Protein AF-A0ABD0R791-F1 (afdb_monomer_lite)

InterPro domains:
  IPR016035 Acyl transferase/acyl hydrolase/lysophospholipase [SSF52151] (2-47)

Foldseek 3Di:
DPPAAAFDDDDDPCCVQAPDQWDWGDDDPHDIDIGGDPDHCVVCVPPPD

Sequence (49 aa):
KLNIPFPEVNVTSEDEEKPKDFYVFKGKNTPTVIHIPLFNVVNCGGKLT

Radius of gyration: 13.07 Å; chains: 1; bounding box: 26×18×36 Å

Structure (mmCIF, N/CA/C/O backbone):
data_AF-A0ABD0R791-F1
#
_entry.id   AF-A0ABD0R791-F1
#
loop_
_atom_site.group_PDB
_atom_site.id
_atom_site.type_symbol
_atom_site.label_atom_id
_atom_site.label_alt_id
_atom_site.label_comp_id
_atom_site.label_asym_id
_atom_site.label_entity_id
_atom_site.label_seq_id
_atom_site.pdbx_PDB_ins_code
_atom_site.Cartn_x
_atom_site.Cartn_y
_atom_site.Cartn_z
_atom_site.occupancy
_atom_site.B_iso_or_equiv
_atom_site.auth_seq_id
_atom_site.auth_comp_id
_atom_site.auth_asym_id
_atom_site.auth_atom_id
_atom_site.pdbx_PDB_model_num
ATOM 1 N N . LYS A 1 1 ? 2.813 13.163 20.328 1.00 75.12 1 LYS A N 1
ATOM 2 C CA . LYS A 1 1 ? 1.947 12.315 19.466 1.00 75.12 1 LYS A CA 1
ATOM 3 C C . LYS A 1 1 ? 0.491 12.669 19.765 1.00 75.12 1 LYS A C 1
ATOM 5 O O . LYS A 1 1 ? 0.184 12.826 20.935 1.00 75.12 1 LYS A O 1
ATOM 10 N N . LEU A 1 2 ? -0.368 12.827 18.752 1.00 87.00 2 LEU A N 1
ATOM 11 C CA . LEU A 1 2 ? -1.758 13.307 18.901 1.00 87.00 2 LEU A CA 1
ATOM 12 C C . LEU A 1 2 ? -2.789 12.197 19.231 1.00 87.00 2 LEU A C 1
ATOM 14 O O . LEU A 1 2 ? -3.980 12.472 19.233 1.00 87.00 2 LEU A O 1
ATOM 18 N N . ASN A 1 3 ? -2.352 10.954 19.502 1.00 89.31 3 ASN A N 1
ATOM 19 C CA . ASN A 1 3 ? -3.206 9.781 19.794 1.00 89.31 3 ASN A CA 1
ATOM 20 C C . ASN A 1 3 ? -4.349 9.539 18.787 1.00 89.31 3 ASN A C 1
ATOM 22 O O . ASN A 1 3 ? -5.407 9.027 19.142 1.00 89.31 3 ASN A O 1
ATOM 26 N N . ILE A 1 4 ? -4.125 9.893 17.522 1.00 93.44 4 ILE A N 1
ATOM 27 C CA . ILE A 1 4 ? -5.083 9.658 16.443 1.00 93.44 4 ILE A CA 1
ATOM 28 C C . ILE A 1 4 ? -5.001 8.175 16.043 1.00 93.44 4 ILE A C 1
ATOM 30 O O . ILE A 1 4 ? -3.902 7.718 15.715 1.00 93.44 4 ILE A O 1
ATOM 34 N N . PRO A 1 5 ? -6.117 7.417 16.059 1.00 95.19 5 PRO A N 1
ATOM 35 C CA . PRO A 1 5 ? -6.132 6.032 15.598 1.00 95.19 5 PRO A CA 1
ATOM 36 C C . PRO A 1 5 ? -5.731 5.943 14.123 1.00 95.19 5 PRO A C 1
ATOM 38 O O . PRO A 1 5 ? -6.352 6.565 13.263 1.00 95.19 5 PRO A O 1
ATOM 41 N N . PHE A 1 6 ? -4.707 5.149 13.826 1.00 96.62 6 PHE A N 1
ATOM 42 C CA . PHE A 1 6 ? -4.184 4.955 12.476 1.00 96.62 6 PHE A CA 1
ATOM 43 C C . PHE A 1 6 ? -3.745 3.493 12.315 1.00 96.62 6 PHE A C 1
ATOM 45 O O . PHE A 1 6 ? -3.232 2.932 13.289 1.00 96.62 6 PHE A O 1
ATOM 52 N N . PRO A 1 7 ? -3.985 2.847 11.157 1.00 97.25 7 PRO A N 1
ATOM 53 C CA . PRO A 1 7 ? -3.577 1.460 10.961 1.00 97.25 7 PRO A CA 1
ATOM 54 C C . PRO A 1 7 ? -2.051 1.324 10.996 1.00 97.25 7 PRO A C 1
ATOM 56 O O . PRO A 1 7 ? -1.317 2.270 10.713 1.00 97.25 7 PRO A O 1
ATOM 59 N N . GLU A 1 8 ? -1.571 0.129 11.322 1.00 95.69 8 GLU A N 1
ATOM 60 C CA . GLU A 1 8 ? -0.151 -0.184 11.191 1.00 95.69 8 GLU A CA 1
ATOM 61 C C . GLU A 1 8 ? 0.256 -0.157 9.709 1.00 95.69 8 GLU A C 1
ATOM 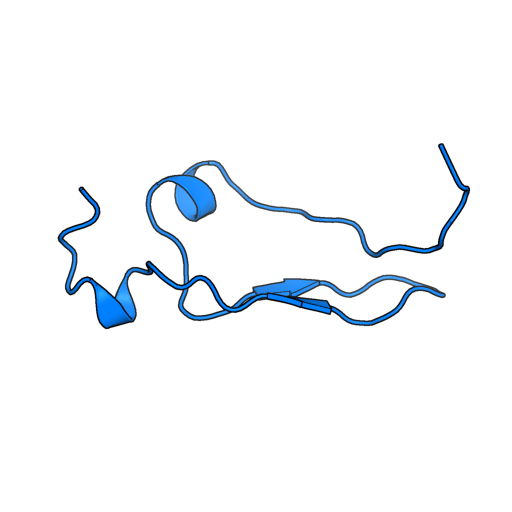63 O O . GLU A 1 8 ? -0.459 -0.672 8.844 1.00 95.69 8 GLU A O 1
ATOM 68 N N . VAL A 1 9 ? 1.400 0.464 9.419 1.00 94.81 9 VAL A N 1
ATOM 69 C CA . VAL A 1 9 ? 1.966 0.547 8.070 1.00 94.81 9 VAL A CA 1
ATOM 70 C C . VAL A 1 9 ? 3.113 -0.451 7.987 1.00 94.81 9 VAL A C 1
ATOM 72 O O . VAL A 1 9 ? 4.238 -0.149 8.371 1.00 94.81 9 VAL A O 1
ATOM 75 N N . ASN A 1 10 ? 2.801 -1.652 7.503 1.00 91.12 10 ASN A N 1
ATOM 76 C CA . ASN A 1 10 ? 3.772 -2.722 7.294 1.00 91.12 10 ASN A CA 1
ATOM 77 C C . ASN A 1 10 ? 4.209 -2.714 5.827 1.00 91.12 10 ASN A C 1
ATOM 79 O O . ASN A 1 10 ? 3.550 -3.318 4.981 1.00 91.12 10 ASN A O 1
ATOM 83 N N . VAL A 1 11 ? 5.288 -1.988 5.538 1.00 91.31 11 VAL A N 1
ATOM 84 C CA . VAL A 1 11 ? 5.956 -1.967 4.229 1.00 91.31 11 VAL A CA 1
ATOM 85 C C . VAL A 1 11 ? 7.300 -2.679 4.333 1.00 91.31 11 VAL A C 1
ATOM 87 O O . VAL A 1 11 ? 7.976 -2.595 5.359 1.00 91.31 11 VAL A O 1
ATOM 90 N N . THR A 1 12 ? 7.665 -3.429 3.300 1.00 93.31 12 THR A N 1
ATOM 91 C CA . THR A 1 12 ? 8.977 -4.082 3.211 1.00 93.31 12 THR A CA 1
ATOM 92 C C . THR A 1 12 ? 9.986 -3.169 2.517 1.00 93.31 12 THR A C 1
ATOM 94 O O . THR A 1 12 ? 9.600 -2.249 1.803 1.00 93.31 12 THR A O 1
ATOM 97 N N . SER A 1 13 ? 11.285 -3.451 2.655 1.00 91.25 13 SER A N 1
ATOM 98 C CA . SER A 1 13 ? 12.323 -2.750 1.881 1.00 91.25 13 SER A CA 1
ATOM 99 C C . SER A 1 13 ? 12.110 -2.886 0.365 1.00 91.25 13 SER A C 1
ATOM 101 O O . SER A 1 13 ? 12.420 -1.972 -0.390 1.00 91.25 13 SER A O 1
ATOM 103 N N . GLU A 1 14 ? 11.520 -3.999 -0.088 1.00 89.00 14 GLU A N 1
ATOM 104 C CA . GLU A 1 14 ? 11.148 -4.180 -1.494 1.00 89.00 14 GLU A CA 1
ATOM 105 C C . GLU A 1 14 ? 10.004 -3.246 -1.913 1.00 89.00 14 GLU A C 1
ATOM 107 O O . GLU A 1 14 ? 10.033 -2.720 -3.019 1.00 89.00 14 GLU A O 1
ATOM 112 N N . ASP A 1 15 ? 9.027 -2.983 -1.041 1.00 91.50 15 ASP A N 1
ATOM 113 C CA . ASP A 1 15 ? 7.936 -2.038 -1.322 1.00 91.50 15 ASP A CA 1
ATOM 114 C C . ASP A 1 15 ? 8.425 -0.577 -1.405 1.00 91.50 15 ASP A C 1
ATOM 116 O O . ASP A 1 15 ? 7.767 0.252 -2.038 1.00 91.50 15 ASP A O 1
ATOM 120 N N . GLU A 1 16 ? 9.568 -0.258 -0.785 1.00 87.44 16 GLU A N 1
ATOM 121 C CA . GLU A 1 16 ? 10.233 1.048 -0.892 1.00 87.44 16 GLU A CA 1
ATOM 122 C C . GLU A 1 16 ? 11.000 1.189 -2.213 1.00 87.44 16 GLU A C 1
ATOM 124 O O . GLU A 1 16 ? 10.856 2.197 -2.904 1.00 87.44 16 GLU A O 1
ATOM 129 N N . GLU A 1 17 ? 11.781 0.173 -2.594 1.00 89.56 17 GLU A N 1
ATOM 130 C CA . GLU A 1 17 ? 12.534 0.173 -3.856 1.00 89.56 17 GLU A CA 1
ATOM 131 C C . GLU A 1 17 ? 11.633 -0.013 -5.081 1.00 89.56 17 GLU A C 1
ATOM 133 O O . GLU A 1 17 ? 11.914 0.520 -6.155 1.00 89.56 17 GLU A O 1
ATOM 138 N N . LYS A 1 18 ? 10.564 -0.802 -4.939 1.00 90.88 18 LYS A N 1
ATOM 139 C CA . LYS A 1 18 ? 9.649 -1.208 -6.010 1.00 90.88 18 LYS A CA 1
ATOM 140 C C . LYS A 1 18 ? 8.194 -1.081 -5.567 1.00 90.88 18 LYS A C 1
ATOM 142 O O . LYS A 1 18 ? 7.517 -2.096 -5.375 1.00 90.88 18 LYS A O 1
ATOM 147 N N . PRO A 1 19 ? 7.666 0.152 -5.466 1.00 93.25 19 PRO A N 1
ATOM 148 C CA . PRO A 1 19 ? 6.318 0.344 -4.972 1.00 93.25 19 PRO A CA 1
ATOM 149 C C . PRO A 1 19 ? 5.272 -0.330 -5.860 1.00 93.25 19 PRO A C 1
ATOM 151 O O . PRO A 1 19 ? 5.346 -0.248 -7.087 1.00 93.25 19 PRO A O 1
ATOM 154 N N . LYS A 1 20 ? 4.273 -0.966 -5.246 1.00 92.44 20 LYS A N 1
ATOM 155 C CA . LYS A 1 20 ? 3.064 -1.463 -5.918 1.00 92.44 20 LYS A CA 1
ATOM 156 C C . LYS A 1 20 ? 2.170 -0.302 -6.370 1.00 92.44 20 LYS A C 1
ATOM 158 O O . LYS A 1 20 ? 2.343 0.839 -5.947 1.00 92.44 20 LYS A O 1
ATOM 163 N N . ASP A 1 21 ? 1.205 -0.595 -7.232 1.00 94.06 21 ASP A N 1
ATOM 164 C CA . ASP A 1 21 ? 0.202 0.367 -7.701 1.00 94.06 21 ASP A CA 1
ATOM 165 C C . ASP A 1 21 ? -0.675 0.921 -6.570 1.00 94.06 21 ASP A C 1
ATOM 167 O O . ASP A 1 21 ? -1.003 2.108 -6.572 1.00 94.06 21 ASP A O 1
ATOM 171 N N . PHE A 1 22 ? -1.006 0.097 -5.575 1.00 95.75 22 PHE A N 1
ATOM 172 C CA . PHE A 1 22 ? -1.626 0.538 -4.331 1.00 95.75 22 PHE A CA 1
ATOM 173 C C . PHE A 1 22 ? -1.331 -0.399 -3.151 1.00 95.75 22 PHE A C 1
ATOM 175 O O . PHE A 1 22 ? -0.956 -1.561 -3.304 1.00 95.75 22 PHE A O 1
ATOM 182 N N . TYR A 1 23 ? -1.574 0.112 -1.946 1.00 96.44 23 TYR A N 1
ATOM 183 C CA . TYR A 1 23 ? -1.506 -0.614 -0.682 1.00 96.44 23 TYR A CA 1
ATOM 184 C C . TYR A 1 23 ? -2.789 -0.414 0.107 1.00 96.44 23 TYR A C 1
ATOM 186 O O . TYR A 1 23 ? -3.376 0.670 0.095 1.00 96.44 23 TYR A O 1
ATOM 194 N N . VAL A 1 24 ? -3.206 -1.448 0.835 1.00 97.19 24 VAL A N 1
ATOM 195 C CA . VAL A 1 24 ? -4.376 -1.392 1.713 1.00 97.19 24 VAL A CA 1
ATOM 196 C C . VAL A 1 24 ? -3.942 -1.723 3.131 1.00 97.19 24 VAL A C 1
ATOM 198 O O . VAL A 1 24 ? -3.649 -2.876 3.442 1.00 97.19 24 VAL A O 1
ATOM 201 N N . PHE A 1 25 ? -3.952 -0.721 4.004 1.00 97.62 25 PHE A N 1
ATOM 202 C CA . PHE A 1 25 ? -3.646 -0.888 5.421 1.00 97.62 25 PHE A CA 1
ATOM 203 C C . PHE A 1 25 ? -4.944 -0.993 6.213 1.00 97.62 25 PHE A C 1
ATOM 205 O O . PHE A 1 25 ? -5.796 -0.098 6.181 1.00 97.62 25 PHE A O 1
ATOM 212 N N . LYS A 1 26 ? -5.097 -2.111 6.921 1.00 97.12 26 LYS A N 1
ATOM 213 C CA . LYS A 1 26 ? -6.251 -2.406 7.772 1.00 97.12 26 LYS A CA 1
ATOM 214 C C . LYS A 1 26 ? -5.781 -2.518 9.215 1.00 97.12 26 LYS A C 1
ATOM 216 O O . LYS A 1 26 ? -4.727 -3.081 9.483 1.00 97.12 26 LYS A O 1
ATOM 221 N N . GLY A 1 27 ? -6.594 -2.028 10.139 1.00 95.25 27 GLY A N 1
ATOM 222 C CA . GLY A 1 27 ? -6.363 -2.171 11.571 1.00 95.25 27 GLY A CA 1
ATOM 223 C C . GLY A 1 27 ? -7.682 -2.299 12.322 1.00 95.25 27 GLY A C 1
ATOM 224 O O . GLY A 1 27 ? -8.760 -2.036 11.784 1.00 95.25 27 GLY A O 1
ATOM 225 N N . LYS A 1 28 ? -7.610 -2.746 13.576 1.00 96.19 28 LYS A N 1
ATOM 226 C CA . LYS A 1 28 ? -8.776 -2.830 14.462 1.00 96.19 28 LYS A CA 1
ATOM 227 C C . LYS A 1 28 ? -9.056 -1.448 15.054 1.00 96.19 28 LYS A C 1
ATOM 229 O O . LYS A 1 28 ? -8.168 -0.869 15.665 1.00 96.19 28 LYS A O 1
ATOM 234 N N . ASN A 1 29 ? -10.292 -0.957 14.934 1.00 95.50 29 ASN A N 1
ATOM 235 C CA . ASN A 1 29 ? -10.711 0.371 15.418 1.00 95.50 29 ASN A CA 1
ATOM 236 C C . ASN A 1 29 ? -9.908 1.545 14.817 1.00 95.50 29 ASN A C 1
ATOM 238 O O . ASN A 1 29 ? -9.751 2.588 15.449 1.00 95.50 29 ASN A O 1
ATOM 242 N N . THR A 1 30 ? -9.401 1.382 13.596 1.00 97.19 30 THR A N 1
ATOM 243 C CA . THR A 1 30 ? -8.700 2.421 12.834 1.00 97.19 30 THR A CA 1
ATOM 244 C C . THR A 1 30 ? -9.365 2.569 11.467 1.00 97.19 30 THR A C 1
ATOM 246 O O . THR A 1 30 ? -10.011 1.625 1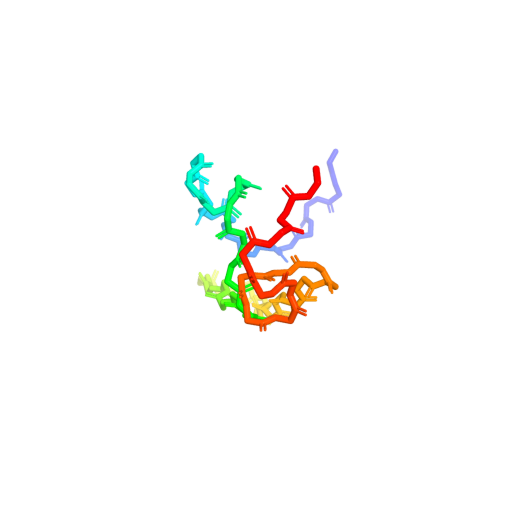0.999 1.00 97.19 30 THR A O 1
ATOM 249 N N . PRO A 1 31 ? -9.214 3.713 10.783 1.00 97.62 31 PRO A N 1
ATOM 250 C CA . PRO A 1 31 ? -9.621 3.804 9.386 1.00 97.62 31 PRO A CA 1
ATOM 251 C C . PRO A 1 31 ? -8.880 2.763 8.531 1.00 97.62 31 PRO A C 1
ATOM 253 O O . PRO A 1 31 ? -7.746 2.384 8.832 1.00 97.62 31 PRO A O 1
ATOM 256 N N . THR A 1 32 ? -9.522 2.317 7.450 1.00 97.62 32 THR A N 1
ATOM 257 C CA . THR A 1 32 ? -8.818 1.633 6.356 1.00 97.62 32 THR A CA 1
ATOM 258 C C . THR A 1 32 ? -8.168 2.693 5.482 1.00 97.62 32 THR A C 1
ATOM 260 O O . THR A 1 32 ? -8.833 3.647 5.080 1.00 97.62 32 THR A O 1
ATOM 263 N N . VAL A 1 33 ? -6.882 2.530 5.190 1.00 98.00 33 VAL A N 1
ATOM 264 C CA . VAL A 1 33 ? -6.123 3.461 4.350 1.00 98.00 33 VAL A CA 1
ATOM 265 C C . VAL A 1 33 ? -5.783 2.767 3.042 1.00 98.00 33 VAL A C 1
ATOM 267 O O . VAL A 1 33 ? -5.174 1.700 3.048 1.00 98.00 33 VAL A O 1
ATOM 270 N N . ILE A 1 34 ? -6.170 3.387 1.929 1.00 97.88 34 ILE A N 1
ATOM 271 C CA . ILE A 1 34 ? -5.692 3.021 0.597 1.00 97.88 34 ILE A CA 1
ATOM 272 C C . ILE A 1 34 ? -4.619 4.041 0.224 1.00 97.88 34 ILE A C 1
ATOM 274 O O . ILE A 1 34 ? -4.907 5.233 0.120 1.00 97.88 34 ILE A O 1
ATOM 278 N N . HIS A 1 35 ? -3.384 3.580 0.065 1.00 96.50 35 HIS A N 1
ATOM 279 C CA . HIS A 1 35 ? -2.269 4.400 -0.391 1.00 96.50 35 HIS A CA 1
ATOM 280 C C . HIS A 1 35 ? -1.970 4.065 -1.849 1.00 96.50 35 HIS A C 1
ATOM 282 O O . HIS A 1 35 ? -1.768 2.900 -2.172 1.00 96.50 35 HIS A O 1
ATOM 288 N N . ILE A 1 36 ? -1.950 5.074 -2.717 1.00 95.94 36 ILE A N 1
ATOM 289 C CA . ILE A 1 36 ? -1.695 4.924 -4.153 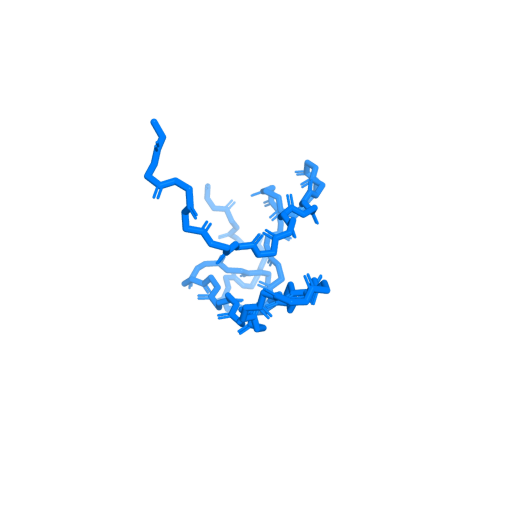1.00 95.94 36 ILE A CA 1
ATOM 290 C C . ILE A 1 36 ? -0.442 5.749 -4.469 1.00 95.94 36 ILE A C 1
ATOM 292 O O . ILE A 1 36 ? -0.539 6.978 -4.541 1.00 95.94 36 ILE A O 1
ATOM 296 N N . PRO A 1 37 ? 0.740 5.120 -4.585 1.00 93.69 37 PRO A N 1
ATOM 297 C CA . PRO A 1 37 ? 1.969 5.831 -4.902 1.00 93.69 37 PRO A CA 1
ATOM 298 C C . PRO A 1 37 ? 1.916 6.423 -6.307 1.00 93.69 37 PRO A C 1
ATOM 300 O O . PRO A 1 37 ? 1.513 5.759 -7.265 1.00 93.69 37 PRO A O 1
ATOM 303 N N . LEU A 1 38 ? 2.397 7.662 -6.436 1.00 91.88 38 LEU A N 1
ATOM 304 C CA . LEU A 1 38 ? 2.521 8.317 -7.736 1.00 91.88 38 LEU A CA 1
ATOM 305 C C . LEU A 1 38 ? 3.547 7.618 -8.637 1.00 91.88 38 LEU A C 1
ATOM 307 O O . LEU A 1 38 ? 3.335 7.572 -9.841 1.00 91.88 38 LEU A O 1
ATOM 311 N N . PHE A 1 39 ? 4.621 7.062 -8.071 1.00 90.00 39 PHE A N 1
ATOM 312 C CA . PHE A 1 39 ? 5.619 6.269 -8.791 1.00 90.00 39 PHE A CA 1
ATOM 313 C C . PHE A 1 39 ? 5.568 4.832 -8.284 1.00 90.00 39 PHE A C 1
ATOM 315 O O . PHE A 1 39 ? 5.725 4.591 -7.088 1.00 90.00 39 PHE A O 1
ATOM 322 N N . ASN A 1 40 ? 5.319 3.888 -9.182 1.00 91.94 40 ASN A N 1
ATOM 323 C CA . ASN A 1 40 ? 5.204 2.472 -8.866 1.00 91.94 40 ASN A CA 1
ATOM 324 C C . ASN A 1 40 ? 5.640 1.608 -10.054 1.00 91.94 40 ASN A C 1
ATOM 326 O O . ASN A 1 40 ? 5.864 2.090 -11.166 1.00 91.94 40 ASN A O 1
ATOM 330 N N . VAL A 1 41 ? 5.759 0.303 -9.831 1.00 90.50 41 VAL A N 1
ATOM 331 C CA . VAL A 1 41 ? 6.224 -0.651 -10.847 1.00 90.50 41 VAL A CA 1
ATOM 332 C C . VAL A 1 41 ? 5.330 -0.707 -12.087 1.00 90.50 41 VAL A C 1
ATOM 334 O O . VAL A 1 41 ? 5.826 -1.021 -13.168 1.00 90.50 41 VAL A O 1
ATOM 337 N N . VAL A 1 42 ? 4.039 -0.382 -11.959 1.00 88.88 42 VAL A N 1
ATOM 338 C CA . VAL A 1 42 ? 3.075 -0.423 -13.068 1.00 88.88 42 VAL A CA 1
ATOM 339 C C . VAL A 1 42 ? 3.217 0.812 -13.953 1.00 88.88 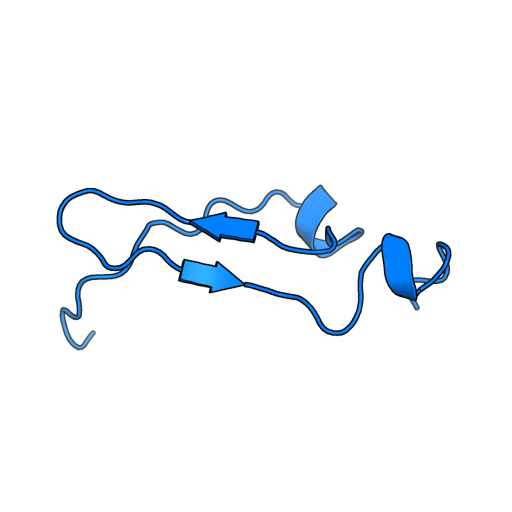42 VAL A C 1
ATOM 341 O O . VAL A 1 42 ? 3.275 0.684 -15.174 1.00 88.88 42 VAL A O 1
ATOM 344 N N . ASN A 1 43 ? 3.301 2.006 -13.363 1.00 86.00 43 ASN A N 1
ATOM 345 C CA . ASN A 1 43 ? 3.325 3.253 -14.128 1.00 86.00 43 ASN A CA 1
ATOM 346 C C . ASN A 1 4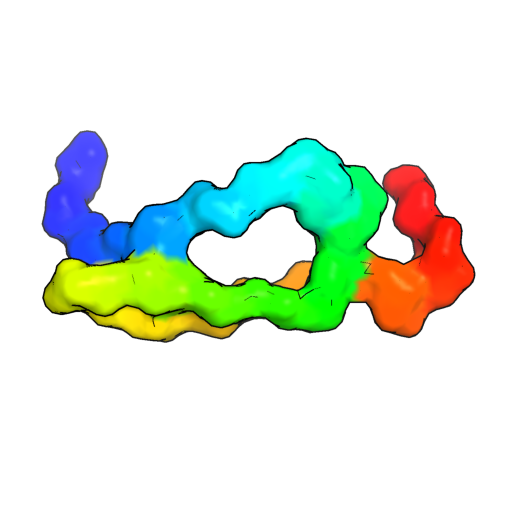3 ? 4.731 3.705 -14.553 1.00 86.00 43 ASN A C 1
ATOM 348 O O . ASN A 1 43 ? 4.857 4.381 -15.572 1.00 86.00 43 ASN A O 1
ATOM 352 N N . CYS A 1 44 ? 5.784 3.286 -13.849 1.00 85.19 44 CYS A N 1
ATOM 353 C CA . CYS A 1 44 ? 7.166 3.605 -14.212 1.00 85.19 44 CYS A CA 1
ATOM 354 C C . CYS A 1 44 ? 7.791 2.588 -15.176 1.00 85.19 44 CYS A C 1
ATOM 356 O O . CYS A 1 44 ? 8.949 2.752 -15.559 1.00 85.19 44 CYS A O 1
ATOM 358 N N . GLY A 1 45 ? 7.078 1.519 -15.555 1.00 70.50 45 GLY A N 1
ATOM 359 C CA . GLY A 1 45 ? 7.567 0.522 -16.516 1.00 70.50 45 GLY A CA 1
ATOM 360 C C . GLY A 1 45 ? 8.918 -0.101 -16.135 1.00 70.50 45 GLY A C 1
ATOM 361 O O . GLY A 1 45 ? 9.733 -0.384 -17.010 1.00 70.50 45 GLY A O 1
ATOM 362 N N . GLY A 1 46 ? 9.196 -0.248 -14.835 1.00 61.78 46 GLY A N 1
ATOM 363 C CA . GLY A 1 46 ? 10.477 -0.751 -14.320 1.00 61.78 46 GLY A CA 1
ATOM 364 C C . GLY A 1 46 ? 11.627 0.265 -14.287 1.00 61.78 46 GLY A C 1
ATOM 365 O O . GLY A 1 46 ? 12.731 -0.094 -13.886 1.00 61.78 46 GLY A O 1
ATOM 366 N N . LYS A 1 47 ? 11.396 1.529 -14.658 1.00 63.03 47 LYS A N 1
ATOM 367 C CA . LYS A 1 47 ? 12.372 2.620 -14.546 1.00 63.03 47 LYS A CA 1
ATOM 368 C C . LYS A 1 47 ? 12.083 3.454 -13.298 1.00 63.03 47 LYS A C 1
ATOM 370 O O . LYS A 1 47 ? 11.623 4.588 -13.377 1.00 63.03 47 LYS A O 1
ATOM 375 N N . LEU A 1 48 ? 12.292 2.840 -12.139 1.00 63.66 48 LEU A N 1
ATOM 376 C CA . LEU A 1 4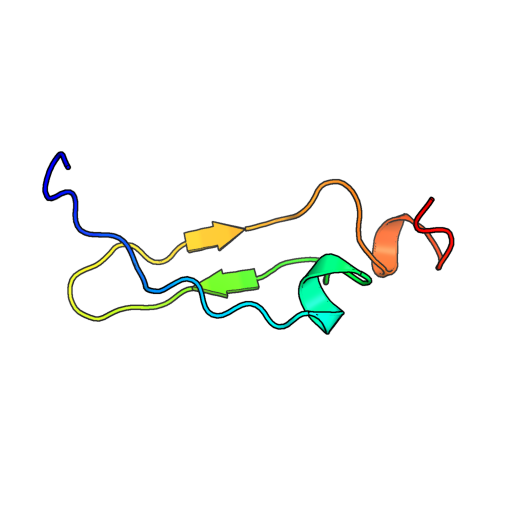8 ? 12.283 3.534 -10.855 1.00 63.66 48 LEU A CA 1
ATOM 377 C C . LEU A 1 48 ? 13.663 4.189 -10.725 1.00 63.66 48 LEU A C 1
ATOM 379 O O . LEU A 1 48 ? 14.669 3.487 -10.681 1.00 63.66 48 LEU A O 1
ATOM 383 N N . THR A 1 49 ? 13.704 5.512 -10.884 1.00 57.56 49 THR A N 1
ATOM 384 C CA . THR A 1 49 ? 14.934 6.323 -10.926 1.00 57.56 49 THR A CA 1
ATOM 385 C C . THR A 1 49 ? 15.627 6.406 -9.584 1.00 57.56 49 THR A C 1
ATOM 387 O O . THR A 1 49 ? 14.889 6.620 -8.597 1.00 57.56 49 THR A O 1
#

Organism: Cirrhinus mrigala (NCBI:txid683832)

Secondary structure (DSSP, 8-state):
------------HHHHHS--S-EEE--TTS--EEE--SS-TTTTTT---

pLDDT: mean 89.92, std 9.99, range [57.56, 98.0]